Protein AF-A0A925RQU4-F1 (afdb_monomer_lite)

Foldseek 3Di:
DDLAPDWDADPVRHTDDPVNDDPVVCVVRLVVSLVVLLVVCVVVVALEQEAQDDVSLVSVVVSCVVNVRDRHGDYAHHCDPVDPVNVVPRPVRRVVRCVVVVND

Secondary structure (DSSP, 8-state):
--S----EE-TTS-EE-GGGS-HHHHHHHHHHHHHHHHHHHHHH--SEEEEESHHHHHHHHHHHHHHT---EEEEE----TTSTTGGGTHHHHHHHHHHHHT--

Structure (mmCIF, N/CA/C/O backbone):
data_AF-A0A925RQU4-F1
#
_entry.id   AF-A0A925RQU4-F1
#
loop_
_atom_site.group_PDB
_atom_site.id
_atom_site.type_symbol
_atom_site.label_atom_id
_atom_site.label_alt_id
_atom_site.label_comp_id
_atom_site.label_asym_id
_atom_site.label_entity_id
_atom_site.label_seq_id
_atom_site.pdbx_PDB_ins_code
_atom_site.Cartn_x
_atom_site.Cartn_y
_atom_site.Cartn_z
_atom_site.occupancy
_atom_site.B_iso_or_equiv
_atom_site.auth_seq_id
_atom_site.auth_comp_id
_atom_site.auth_asym_id
_atom_site.auth_atom_id
_atom_site.pdbx_PDB_model_num
ATOM 1 N N . MET A 1 1 ? 1.216 -7.274 3.623 1.00 90.94 1 MET A N 1
ATOM 2 C CA . MET A 1 1 ? 1.214 -7.972 2.314 1.00 90.94 1 MET A CA 1
ATOM 3 C C . MET A 1 1 ? 1.447 -6.966 1.191 1.00 90.94 1 MET A C 1
ATOM 5 O O . MET A 1 1 ? 1.188 -5.790 1.415 1.00 90.94 1 MET A O 1
ATOM 9 N N . ASN A 1 2 ? 1.881 -7.400 0.006 1.00 94.50 2 ASN A N 1
ATOM 10 C CA . ASN A 1 2 ? 1.947 -6.535 -1.180 1.00 94.50 2 ASN A CA 1
ATOM 11 C C . ASN A 1 2 ? 0.658 -6.648 -1.998 1.00 94.50 2 ASN A C 1
ATOM 13 O O . ASN A 1 2 ? 0.143 -7.750 -2.152 1.00 94.50 2 ASN A O 1
ATOM 17 N N . PHE A 1 3 ? 0.178 -5.535 -2.563 1.00 95.75 3 PHE A N 1
ATOM 18 C CA . PHE A 1 3 ? -0.967 -5.547 -3.485 1.00 95.75 3 PHE A CA 1
ATOM 19 C C . PHE A 1 3 ? -0.695 -6.424 -4.715 1.00 95.75 3 PHE A C 1
ATOM 21 O O . PHE A 1 3 ? -1.517 -7.262 -5.071 1.00 95.75 3 PHE A O 1
ATOM 28 N N . CYS A 1 4 ? 0.474 -6.245 -5.333 1.00 93.75 4 CYS A N 1
ATOM 29 C CA . CYS A 1 4 ? 0.935 -7.051 -6.452 1.00 93.75 4 CYS A CA 1
ATOM 30 C C . CYS A 1 4 ? 2.234 -7.771 -6.063 1.00 93.75 4 CYS A C 1
ATOM 32 O O . CYS A 1 4 ? 3.155 -7.111 -5.575 1.00 93.75 4 CYS A O 1
ATOM 34 N N . PRO A 1 5 ? 2.336 -9.098 -6.260 1.00 93.62 5 PRO A N 1
ATOM 35 C CA . PRO A 1 5 ? 3.551 -9.851 -5.957 1.00 93.62 5 PRO A CA 1
ATOM 36 C C . PRO A 1 5 ? 4.603 -9.780 -7.076 1.00 93.62 5 PRO A C 1
ATOM 38 O O . PRO A 1 5 ? 5.702 -10.300 -6.904 1.00 93.62 5 PRO A O 1
ATOM 41 N N . LEU A 1 6 ? 4.265 -9.191 -8.228 1.00 93.19 6 LEU A N 1
ATOM 42 C CA . LEU A 1 6 ? 5.135 -9.145 -9.398 1.00 93.19 6 LEU A CA 1
ATOM 43 C C . LEU A 1 6 ? 6.018 -7.895 -9.399 1.00 93.19 6 LEU A C 1
ATOM 45 O O . LEU A 1 6 ? 5.651 -6.840 -8.882 1.00 93.19 6 LEU A O 1
ATOM 49 N N . ILE A 1 7 ? 7.175 -8.032 -10.042 1.00 92.81 7 ILE A N 1
ATOM 50 C CA . ILE A 1 7 ? 8.098 -6.946 -10.359 1.00 92.81 7 ILE A CA 1
ATOM 51 C C . ILE A 1 7 ? 8.303 -6.906 -11.874 1.00 92.81 7 ILE A C 1
ATOM 53 O O . ILE A 1 7 ? 8.390 -7.952 -12.519 1.00 92.81 7 ILE A O 1
ATOM 57 N N . TRP A 1 8 ? 8.399 -5.704 -12.439 1.00 92.44 8 TRP A N 1
ATOM 58 C CA . TRP A 1 8 ? 8.721 -5.506 -13.849 1.00 92.44 8 TRP A CA 1
ATOM 59 C C . TRP A 1 8 ? 10.107 -4.909 -13.977 1.00 92.44 8 TRP A C 1
ATOM 61 O O . TRP A 1 8 ? 10.521 -4.055 -13.195 1.00 92.44 8 TRP A O 1
ATOM 71 N N . MET A 1 9 ? 10.824 -5.353 -15.000 1.00 94.38 9 MET A N 1
ATOM 72 C CA . MET A 1 9 ? 12.201 -4.959 -15.245 1.00 94.38 9 MET A CA 1
ATOM 73 C C . MET A 1 9 ? 12.333 -4.530 -16.700 1.00 94.38 9 MET A C 1
ATOM 75 O O . MET A 1 9 ? 11.799 -5.173 -17.604 1.00 94.38 9 MET A O 1
ATOM 79 N N . LYS A 1 10 ? 13.062 -3.442 -16.941 1.00 93.06 10 LYS A N 1
ATOM 80 C CA . LYS A 1 10 ? 13.528 -3.106 -18.291 1.00 93.06 10 LYS A CA 1
ATOM 81 C C . LYS A 1 10 ? 14.567 -4.136 -18.736 1.00 93.06 10 LYS A C 1
ATOM 83 O O . LYS A 1 10 ? 15.232 -4.740 -17.899 1.00 93.06 10 LYS A O 1
ATOM 88 N N . ALA A 1 11 ? 14.805 -4.242 -20.044 1.00 94.88 11 ALA A N 1
ATOM 89 C CA . ALA A 1 11 ? 15.887 -5.071 -20.589 1.00 94.88 11 ALA A CA 1
ATOM 90 C C . ALA A 1 11 ? 17.273 -4.723 -20.001 1.00 94.88 11 ALA A C 1
ATOM 92 O O . ALA A 1 11 ? 18.136 -5.585 -19.900 1.00 94.88 11 ALA A O 1
ATOM 93 N N . SER A 1 12 ? 17.470 -3.478 -19.549 1.00 95.88 12 SER A N 1
ATOM 94 C CA . SER A 1 12 ? 18.689 -3.032 -18.862 1.00 95.88 12 SER A CA 1
ATOM 95 C C . SER A 1 12 ? 18.839 -3.551 -17.423 1.00 95.88 12 SER A C 1
ATOM 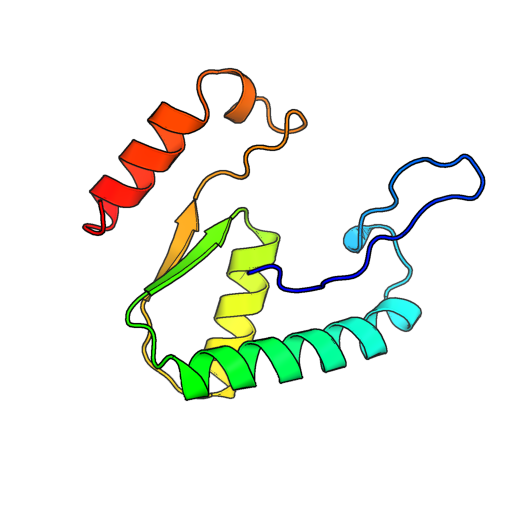97 O O . SER A 1 12 ? 19.808 -3.199 -16.759 1.00 95.88 12 SER A O 1
ATOM 99 N N . GLY A 1 13 ? 17.854 -4.278 -16.888 1.00 93.38 13 GLY A N 1
ATOM 100 C CA . GLY A 1 13 ? 17.804 -4.693 -15.483 1.00 93.38 13 GLY A CA 1
ATOM 101 C C . GLY A 1 13 ? 17.349 -3.600 -14.508 1.00 93.38 13 GLY A C 1
ATOM 102 O O . GLY A 1 13 ? 17.389 -3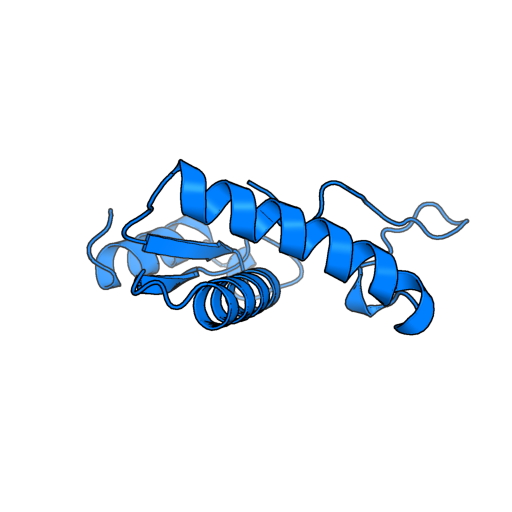.803 -13.301 1.00 93.38 13 GLY A O 1
ATOM 103 N N . ALA A 1 14 ? 16.903 -2.436 -14.992 1.00 91.69 14 ALA A N 1
ATOM 104 C CA . ALA A 1 14 ? 16.346 -1.398 -14.124 1.00 91.69 14 ALA A CA 1
ATOM 105 C C . ALA A 1 14 ? 14.886 -1.706 -13.755 1.00 91.69 14 ALA A C 1
ATOM 107 O O . ALA A 1 14 ? 14.104 -2.095 -14.627 1.00 91.69 14 ALA A O 1
ATOM 108 N N . ASN A 1 15 ? 14.504 -1.452 -12.498 1.00 89.88 15 ASN A N 1
ATOM 109 C CA . ASN A 1 15 ? 13.121 -1.590 -12.034 1.00 89.88 15 ASN A CA 1
ATOM 110 C C . ASN A 1 15 ? 12.171 -0.703 -12.857 1.00 89.88 15 ASN A C 1
ATOM 112 O O . ASN A 1 15 ? 12.405 0.500 -13.038 1.00 89.88 15 ASN A O 1
ATOM 116 N N . LEU A 1 16 ? 11.085 -1.300 -13.334 1.00 87.56 16 LEU A N 1
ATOM 117 C CA . LEU A 1 16 ? 9.984 -0.632 -14.007 1.00 87.56 16 LEU A CA 1
ATOM 118 C C . LEU A 1 16 ? 8.782 -0.664 -13.062 1.00 87.56 16 LEU A C 1
ATOM 120 O O . LEU A 1 16 ? 8.191 -1.709 -12.819 1.00 87.56 16 LEU A O 1
ATOM 124 N N . THR A 1 17 ? 8.445 0.484 -12.485 1.00 78.88 17 THR A N 1
ATOM 125 C CA . THR A 1 17 ? 7.307 0.574 -11.570 1.00 78.88 17 THR A CA 1
ATOM 126 C C . THR A 1 17 ? 5.986 0.423 -12.341 1.00 78.88 17 THR A C 1
ATOM 128 O O . THR A 1 17 ? 5.940 0.802 -13.515 1.00 78.88 17 THR A O 1
ATOM 131 N N . PRO A 1 18 ? 4.914 -0.119 -11.727 1.00 76.25 18 PRO A N 1
ATOM 132 C CA . PRO A 1 18 ? 3.643 -0.373 -12.416 1.00 76.25 18 PRO A CA 1
ATOM 133 C C . PRO A 1 18 ? 3.057 0.848 -13.139 1.00 76.25 18 PRO A C 1
ATOM 135 O O . PRO A 1 18 ? 2.523 0.716 -14.233 1.00 76.25 18 PRO A O 1
ATOM 138 N N . ASP A 1 19 ? 3.234 2.053 -12.586 1.00 75.94 19 ASP A N 1
ATOM 139 C CA . ASP A 1 19 ? 2.819 3.331 -13.191 1.00 75.94 19 ASP A CA 1
ATOM 140 C C . ASP A 1 19 ? 3.536 3.663 -14.512 1.00 75.94 19 ASP A C 1
ATOM 142 O O . ASP A 1 19 ? 3.079 4.519 -15.268 1.00 75.94 19 ASP A O 1
ATOM 146 N N . LYS A 1 20 ? 4.652 2.986 -14.802 1.00 83.94 20 LYS A N 1
ATOM 147 C CA . LYS A 1 20 ? 5.450 3.137 -16.029 1.00 83.94 20 LYS A CA 1
ATOM 148 C C . LYS A 1 20 ? 5.233 1.999 -17.025 1.00 83.94 20 LYS A C 1
ATOM 150 O O . LYS A 1 20 ? 5.837 2.016 -18.098 1.00 83.94 20 LYS A O 1
ATOM 155 N N . VAL A 1 21 ? 4.411 1.010 -16.679 1.00 88.19 21 VAL A N 1
ATOM 156 C CA . VAL A 1 21 ? 3.942 -0.037 -17.595 1.00 88.19 21 VAL A CA 1
ATOM 157 C C . VAL A 1 21 ? 2.715 0.496 -18.339 1.00 88.19 21 VAL A C 1
ATOM 159 O O . VAL A 1 21 ? 1.979 1.337 -17.818 1.00 88.19 21 VAL A O 1
ATOM 162 N N . ARG A 1 22 ? 2.477 0.055 -19.583 1.00 91.94 22 ARG A N 1
ATOM 163 C CA . ARG A 1 22 ? 1.304 0.530 -20.328 1.00 91.94 22 ARG A CA 1
ATOM 164 C C . ARG A 1 22 ? 0.036 0.096 -19.604 1.00 91.94 22 ARG A C 1
ATOM 166 O O . ARG A 1 22 ? -0.101 -1.063 -19.220 1.00 91.94 22 ARG A O 1
ATOM 173 N N . VAL A 1 23 ? -0.924 1.012 -19.503 1.00 90.94 23 VAL A N 1
ATOM 174 C CA . VAL A 1 23 ? -2.194 0.775 -18.799 1.00 90.94 23 VAL A CA 1
ATOM 175 C C . VAL A 1 23 ? -2.881 -0.498 -19.296 1.00 90.94 23 VAL A C 1
ATOM 177 O O . VAL A 1 23 ? -3.286 -1.322 -18.488 1.00 90.94 23 VAL A O 1
ATOM 180 N N . VAL A 1 24 ? -2.930 -0.709 -20.616 1.00 93.56 24 VAL A N 1
ATOM 181 C CA . VAL A 1 24 ? -3.562 -1.895 -21.223 1.00 93.56 24 VAL A CA 1
ATOM 182 C C . VAL A 1 24 ? -2.933 -3.220 -20.784 1.00 93.56 24 VAL A C 1
ATOM 184 O O . VAL A 1 24 ? -3.634 -4.220 -20.683 1.00 93.56 24 VAL A O 1
ATOM 187 N N . GLU A 1 25 ? -1.633 -3.235 -20.487 1.00 90.81 25 GLU A N 1
ATOM 188 C CA . GLU A 1 25 ? -0.935 -4.425 -19.985 1.00 90.81 25 GLU A CA 1
ATOM 189 C C . GLU A 1 25 ? -1.211 -4.625 -18.492 1.00 90.81 25 GLU A C 1
ATOM 191 O O . GLU A 1 25 ? -1.409 -5.751 -18.036 1.00 90.81 25 GLU A O 1
ATOM 196 N N . MET A 1 26 ? -1.285 -3.525 -17.737 1.00 92.81 26 MET A N 1
ATOM 197 C CA . MET A 1 26 ? -1.555 -3.558 -16.301 1.00 92.81 26 MET A CA 1
ATOM 198 C C . MET A 1 26 ? -2.997 -3.916 -15.957 1.00 92.81 26 MET A C 1
ATOM 200 O O . MET A 1 26 ? -3.218 -4.487 -14.898 1.00 92.81 26 MET A O 1
ATOM 204 N N . MET A 1 27 ? -3.971 -3.678 -16.841 1.00 93.62 27 MET A N 1
ATOM 205 C CA . MET A 1 27 ? -5.390 -3.948 -16.561 1.00 93.62 27 MET A CA 1
ATOM 206 C C . MET A 1 27 ? -5.655 -5.371 -16.046 1.00 93.62 27 MET A C 1
ATOM 208 O O . MET A 1 27 ? -6.367 -5.549 -15.058 1.00 93.62 27 MET A O 1
ATOM 212 N N . ALA A 1 28 ? -5.076 -6.392 -16.689 1.00 94.50 28 ALA A N 1
ATOM 213 C CA . ALA A 1 28 ? -5.262 -7.784 -16.271 1.00 94.50 28 ALA A CA 1
ATOM 214 C C . ALA A 1 28 ? -4.594 -8.072 -14.915 1.00 94.50 28 ALA A C 1
ATOM 216 O O . ALA A 1 28 ? -5.136 -8.807 -14.086 1.00 94.50 28 ALA A O 1
ATOM 217 N N . VAL A 1 29 ? -3.435 -7.459 -14.677 1.00 94.56 29 VAL A N 1
ATOM 218 C CA . VAL A 1 29 ? -2.684 -7.584 -13.426 1.00 94.56 29 VAL A CA 1
ATOM 219 C C . VAL A 1 29 ? -3.439 -6.915 -12.285 1.00 94.56 29 VAL A C 1
ATOM 221 O O . VAL A 1 29 ? -3.649 -7.540 -11.247 1.00 94.56 29 VAL A O 1
ATOM 224 N N . ASP A 1 30 ? -3.897 -5.682 -12.484 1.00 94.75 30 ASP A N 1
ATOM 225 C CA . ASP A 1 30 ? -4.649 -4.913 -11.497 1.00 94.75 30 ASP A CA 1
ATOM 226 C C . ASP A 1 30 ? -5.949 -5.624 -11.129 1.00 94.75 30 ASP A C 1
ATOM 228 O O . ASP A 1 30 ? -6.278 -5.716 -9.947 1.00 94.75 30 ASP A O 1
ATOM 232 N N . ALA A 1 31 ? -6.649 -6.210 -12.106 1.00 96.94 31 ALA A N 1
ATOM 233 C CA . ALA A 1 31 ? -7.847 -7.005 -11.855 1.00 96.94 31 ALA A CA 1
ATOM 234 C C . ALA A 1 31 ? -7.555 -8.242 -10.985 1.00 96.94 31 ALA A C 1
ATOM 236 O O . ALA A 1 31 ? -8.290 -8.514 -10.029 1.00 96.94 31 ALA A O 1
ATOM 237 N N . ALA A 1 32 ? -6.475 -8.975 -11.277 1.00 97.88 32 ALA A N 1
ATOM 238 C CA . ALA A 1 32 ? -6.069 -10.143 -10.496 1.00 97.88 32 ALA A CA 1
ATOM 239 C C . ALA A 1 32 ? -5.632 -9.759 -9.071 1.00 97.88 32 ALA A C 1
ATOM 241 O O . ALA A 1 32 ? -6.061 -10.384 -8.097 1.00 97.88 32 ALA A O 1
ATOM 242 N N . CYS A 1 33 ? -4.836 -8.697 -8.940 1.00 97.75 33 CYS A N 1
ATOM 243 C CA . CYS A 1 33 ? -4.364 -8.186 -7.656 1.00 97.75 33 CYS A CA 1
ATOM 244 C C . CYS A 1 33 ? -5.521 -7.644 -6.810 1.00 97.75 33 CYS A C 1
ATOM 246 O O . CYS A 1 33 ? -5.597 -7.936 -5.619 1.00 97.75 33 CYS A O 1
ATOM 248 N N . GLN A 1 34 ? -6.481 -6.943 -7.422 1.00 98.25 34 GLN A N 1
ATOM 249 C CA . GLN A 1 34 ? -7.688 -6.489 -6.734 1.00 98.25 34 GLN A CA 1
ATOM 250 C C . GLN A 1 34 ? -8.563 -7.651 -6.262 1.00 98.25 34 GLN A C 1
ATOM 252 O O . GLN A 1 34 ? -9.059 -7.633 -5.137 1.00 98.25 34 GLN A O 1
ATOM 257 N N . LYS A 1 35 ? -8.733 -8.695 -7.084 1.00 98.56 35 LYS A N 1
ATOM 258 C CA . LYS A 1 35 ? -9.445 -9.912 -6.666 1.00 98.56 35 LYS A CA 1
ATOM 259 C C . LYS A 1 35 ? -8.778 -10.557 -5.449 1.00 98.56 35 LYS A C 1
ATOM 261 O O . LYS A 1 35 ? -9.475 -10.959 -4.521 1.00 98.56 35 LYS A O 1
ATOM 266 N N . HIS A 1 36 ? -7.449 -10.642 -5.444 1.00 98.38 36 HIS A N 1
ATOM 267 C CA . HIS A 1 36 ? -6.701 -11.187 -4.316 1.00 98.38 36 HIS A CA 1
ATOM 268 C C . HIS A 1 36 ? -6.825 -10.312 -3.062 1.00 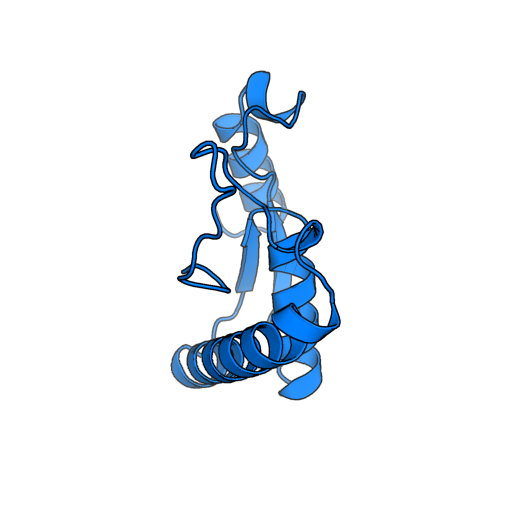98.38 36 HIS A C 1
ATOM 270 O O . HIS A 1 36 ? -7.154 -10.835 -2.001 1.00 98.38 36 HIS A O 1
ATOM 276 N N . LEU A 1 37 ? -6.632 -8.994 -3.186 1.00 98.38 37 LEU A N 1
ATOM 277 C CA . LEU A 1 37 ? -6.751 -8.057 -2.068 1.00 98.38 37 LEU A CA 1
ATOM 278 C C . LEU A 1 37 ? -8.133 -8.142 -1.414 1.00 98.38 37 LEU A C 1
ATOM 280 O O . LEU A 1 37 ? -8.216 -8.296 -0.199 1.00 98.38 37 LEU A O 1
ATOM 284 N N . ARG A 1 38 ? -9.209 -8.122 -2.210 1.00 98.50 38 ARG A N 1
ATOM 285 C CA . ARG A 1 38 ? -10.572 -8.283 -1.688 1.00 98.50 38 ARG A CA 1
ATOM 286 C C . ARG A 1 38 ? -10.738 -9.589 -0.919 1.00 98.50 38 ARG A C 1
ATOM 288 O O . ARG A 1 38 ? -11.251 -9.5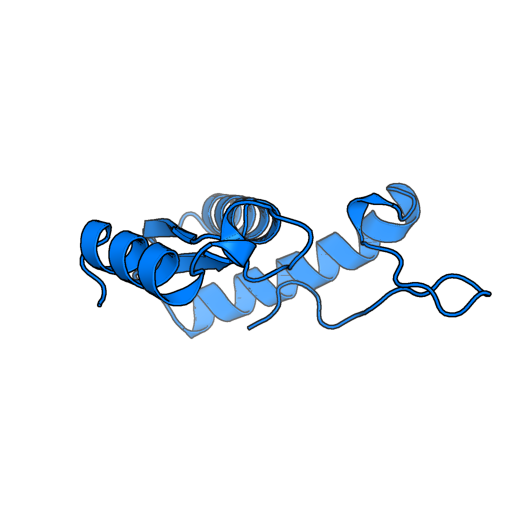74 0.192 1.00 98.50 38 ARG A O 1
ATOM 295 N N . ARG A 1 39 ? -10.222 -10.698 -1.459 1.00 98.44 39 ARG A N 1
ATOM 296 C CA . ARG A 1 39 ? -10.289 -11.997 -0.784 1.00 98.44 39 ARG A CA 1
ATOM 297 C C . ARG A 1 39 ? -9.548 -12.004 0.555 1.00 98.44 39 ARG A C 1
ATOM 299 O O . ARG A 1 39 ? -10.003 -12.647 1.492 1.00 98.44 39 ARG A O 1
ATOM 306 N N . VAL A 1 40 ? -8.413 -11.313 0.648 1.00 98.12 40 VAL A N 1
ATOM 307 C CA . VAL A 1 40 ? -7.673 -11.175 1.910 1.00 98.12 40 VAL A CA 1
ATOM 308 C C . VAL A 1 40 ? -8.465 -10.343 2.919 1.00 98.12 40 VAL A C 1
ATOM 310 O O . VAL A 1 40 ? -8.551 -10.740 4.075 1.00 98.12 40 VAL A O 1
ATOM 313 N N . ILE A 1 41 ? -9.071 -9.233 2.491 1.00 98.06 41 ILE A N 1
ATOM 314 C CA . ILE A 1 41 ? -9.888 -8.374 3.363 1.00 98.06 41 ILE A CA 1
ATOM 315 C C . ILE A 1 41 ? -11.091 -9.147 3.916 1.00 98.06 41 ILE A C 1
ATOM 317 O O . ILE A 1 41 ? -11.319 -9.113 5.118 1.00 98.06 41 ILE A O 1
ATOM 321 N N . GLU A 1 42 ? -11.814 -9.886 3.072 1.00 97.69 42 GLU A N 1
ATOM 322 C CA . GLU A 1 42 ? -12.942 -10.732 3.498 1.00 97.69 42 GLU A CA 1
ATOM 323 C C . GLU A 1 42 ? -12.532 -11.825 4.492 1.00 97.69 42 GLU A C 1
ATOM 325 O O . GLU A 1 42 ? -13.319 -12.201 5.346 1.00 97.69 42 GLU A O 1
ATOM 330 N N . LEU A 1 43 ? -11.327 -12.386 4.350 1.00 98.12 43 LEU A N 1
ATOM 331 C CA . LEU A 1 43 ? -10.854 -13.480 5.203 1.00 98.12 43 LEU A CA 1
ATOM 332 C C . LEU A 1 43 ? -10.320 -13.009 6.552 1.00 98.12 43 LEU A C 1
ATOM 334 O O . LEU A 1 43 ? -10.428 -13.737 7.533 1.00 98.12 43 LEU A O 1
ATOM 338 N N . LEU A 1 44 ? -9.655 -11.855 6.568 1.00 97.94 44 LEU A N 1
ATOM 339 C CA . LEU A 1 44 ? -9.005 -11.332 7.766 1.00 97.94 44 LEU A CA 1
ATOM 340 C C . LEU A 1 44 ? -9.896 -10.370 8.551 1.00 97.94 44 LEU A C 1
ATOM 342 O O . LEU A 1 44 ? -9.563 -10.080 9.694 1.00 97.94 44 LEU A O 1
ATOM 346 N N . GLU A 1 45 ? -10.961 -9.856 7.929 1.00 97.44 45 GLU A N 1
ATOM 347 C CA . GLU A 1 45 ? -11.894 -8.876 8.500 1.00 97.44 45 GLU A CA 1
ATOM 348 C C . GLU A 1 45 ? -11.181 -7.747 9.276 1.00 97.44 45 GLU A C 1
ATOM 350 O O . GLU A 1 45 ? -11.473 -7.499 10.445 1.00 97.44 45 GLU A O 1
ATOM 355 N N . PRO A 1 46 ? -10.188 -7.065 8.668 1.00 97.25 46 PRO A N 1
ATOM 356 C CA . PRO A 1 46 ? -9.348 -6.141 9.410 1.00 97.25 46 PRO A CA 1
ATOM 357 C C . PRO A 1 46 ? -10.108 -4.865 9.784 1.00 97.25 46 PRO A C 1
ATOM 359 O O . PRO A 1 46 ? -10.759 -4.245 8.943 1.00 97.25 46 PRO A O 1
ATOM 362 N N . GLU A 1 47 ? -9.917 -4.394 11.016 1.00 97.25 47 GLU A N 1
ATOM 363 C CA . GLU A 1 47 ? -10.407 -3.075 11.442 1.00 97.25 47 GLU A CA 1
ATOM 364 C C . GLU A 1 47 ? -9.687 -1.925 10.716 1.00 97.25 47 GLU A C 1
ATOM 366 O O . GLU A 1 47 ? -10.272 -0.870 10.471 1.00 97.25 47 GLU A O 1
ATOM 371 N N . HIS A 1 48 ? -8.418 -2.132 10.342 1.00 97.75 48 HIS A N 1
ATOM 372 C CA . HIS A 1 48 ? -7.549 -1.117 9.748 1.00 97.75 48 HIS A CA 1
ATOM 373 C C . HIS A 1 48 ? -6.890 -1.611 8.456 1.00 97.75 48 HIS A C 1
ATOM 375 O O . HIS A 1 48 ? -6.321 -2.701 8.401 1.00 97.75 48 HIS A O 1
ATOM 381 N N . LEU A 1 49 ? -6.891 -0.762 7.427 1.00 97.94 49 LEU A N 1
ATOM 382 C CA . LEU A 1 49 ? -6.200 -0.987 6.156 1.00 97.94 49 LEU A CA 1
ATOM 383 C C . LEU A 1 49 ? -5.128 0.090 5.964 1.00 97.94 49 LEU A C 1
ATOM 385 O O . LEU A 1 49 ? -5.433 1.229 5.615 1.00 97.94 49 LEU A O 1
ATOM 389 N N . ILE A 1 50 ? -3.865 -0.269 6.211 1.00 98.12 50 ILE A N 1
ATOM 390 C CA . ILE A 1 50 ? -2.747 0.683 6.192 1.00 98.12 50 ILE A CA 1
ATOM 391 C C . ILE A 1 50 ? -1.947 0.570 4.895 1.00 98.12 50 ILE A C 1
ATOM 393 O O . ILE A 1 50 ? -1.143 -0.345 4.700 1.00 98.12 50 ILE A O 1
ATOM 397 N N . GLY A 1 51 ? -2.142 1.542 4.009 1.00 97.75 51 GLY A N 1
ATOM 398 C CA . GLY A 1 51 ? -1.367 1.697 2.790 1.00 97.75 51 GLY A CA 1
ATOM 399 C C . GLY A 1 51 ? 0.041 2.209 3.087 1.00 97.75 51 GLY A C 1
ATOM 400 O O . GLY A 1 51 ? 0.225 3.309 3.606 1.00 97.75 51 GLY A O 1
ATOM 401 N N . VAL A 1 52 ? 1.064 1.445 2.705 1.00 97.44 52 VAL A N 1
ATOM 402 C CA . VAL A 1 52 ? 2.449 1.934 2.700 1.00 97.44 52 VAL A CA 1
ATOM 403 C C . VAL A 1 52 ? 2.662 2.731 1.414 1.00 97.44 52 VAL A C 1
ATOM 405 O O . VAL A 1 52 ? 2.921 2.175 0.347 1.00 97.44 52 VAL A O 1
ATOM 408 N N . GLY A 1 53 ? 2.504 4.052 1.500 1.00 95.75 53 GLY A N 1
ATOM 409 C CA . GLY A 1 53 ? 2.470 4.948 0.345 1.00 95.75 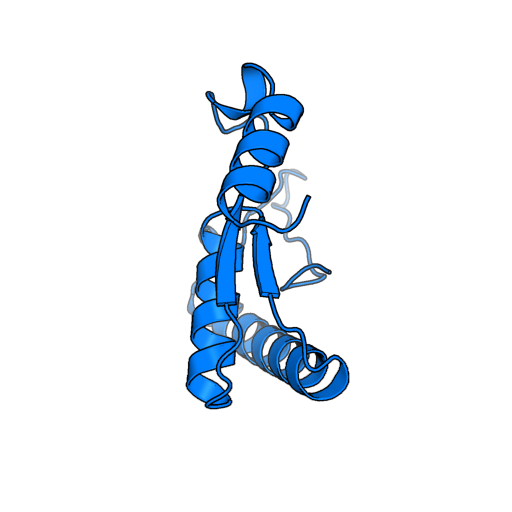53 GLY A CA 1
ATOM 410 C C . GLY A 1 53 ? 1.099 5.066 -0.333 1.00 95.75 53 GLY A C 1
ATOM 411 O O . GLY A 1 53 ? 0.184 4.272 -0.126 1.00 95.75 53 GLY A O 1
ATOM 412 N N . ALA A 1 54 ? 0.970 6.095 -1.177 1.00 94.44 54 ALA A N 1
ATOM 413 C CA . ALA A 1 54 ? -0.305 6.504 -1.779 1.00 94.44 54 ALA A CA 1
ATOM 414 C C . ALA A 1 54 ? -0.887 5.485 -2.768 1.00 94.44 54 ALA A C 1
ATOM 416 O O . ALA A 1 54 ? -2.102 5.383 -2.904 1.00 94.44 54 ALA A O 1
ATOM 417 N N . TYR A 1 55 ? -0.034 4.715 -3.446 1.00 92.94 55 TYR A N 1
ATOM 418 C CA . TYR A 1 55 ? -0.505 3.666 -4.345 1.00 92.94 55 TYR A CA 1
ATOM 419 C C . TYR A 1 55 ? -1.262 2.578 -3.573 1.00 92.94 55 TYR A C 1
ATOM 421 O O . TYR A 1 55 ? -2.400 2.270 -3.907 1.00 92.94 55 TYR A O 1
ATOM 429 N N . ALA A 1 56 ? -0.670 2.048 -2.497 1.00 96.12 56 ALA A N 1
ATOM 430 C CA . ALA A 1 56 ? -1.296 1.009 -1.683 1.00 96.12 56 ALA A CA 1
ATOM 431 C C . ALA A 1 56 ? -2.606 1.490 -1.034 1.00 96.12 56 ALA A C 1
ATOM 433 O O . ALA A 1 56 ? -3.596 0.764 -1.072 1.00 96.12 56 ALA A O 1
ATOM 434 N N . GLU A 1 57 ? -2.629 2.723 -0.516 1.00 97.62 57 GLU A N 1
ATOM 435 C CA . GLU A 1 57 ? -3.841 3.372 0.013 1.00 97.62 57 GLU A CA 1
ATOM 436 C C . GLU A 1 57 ? -4.970 3.382 -1.028 1.00 97.62 57 GLU A C 1
ATOM 438 O O . GLU A 1 57 ? -6.068 2.905 -0.750 1.00 97.62 57 GLU A O 1
ATOM 443 N N . LYS A 1 58 ? -4.685 3.824 -2.260 1.00 96.88 58 LYS A N 1
ATOM 444 C CA . LYS A 1 58 ? -5.676 3.851 -3.343 1.00 96.88 58 LYS A CA 1
ATOM 445 C C . LYS A 1 58 ? -6.234 2.460 -3.659 1.00 96.88 58 LYS A C 1
ATOM 447 O O . LYS A 1 58 ? -7.441 2.319 -3.844 1.00 96.88 58 LYS A O 1
ATOM 452 N N . GLN A 1 59 ? -5.380 1.435 -3.711 1.00 96.81 59 GLN A N 1
ATOM 453 C CA . GLN A 1 59 ? -5.836 0.067 -3.977 1.00 96.81 59 GLN A CA 1
ATOM 454 C C . GLN A 1 59 ? -6.731 -0.465 -2.846 1.00 96.81 59 GLN A C 1
ATOM 456 O O . GLN A 1 59 ? -7.722 -1.136 -3.133 1.00 96.81 59 GLN A O 1
ATOM 461 N N . MET A 1 60 ? -6.419 -0.131 -1.587 1.00 97.38 60 MET A N 1
ATOM 462 C CA . MET A 1 60 ? -7.235 -0.484 -0.418 1.00 97.38 60 MET A CA 1
ATOM 463 C C . MET A 1 60 ? -8.595 0.215 -0.423 1.00 97.38 60 MET A C 1
ATOM 465 O O . MET A 1 60 ? -9.594 -0.462 -0.209 1.00 97.38 60 MET A O 1
ATOM 469 N N . MET A 1 61 ? -8.655 1.515 -0.734 1.00 97.88 61 MET A N 1
ATOM 470 C CA . MET A 1 61 ? -9.926 2.247 -0.868 1.00 97.88 61 MET A CA 1
ATOM 471 C C . MET A 1 61 ? -10.821 1.617 -1.941 1.00 97.88 61 MET A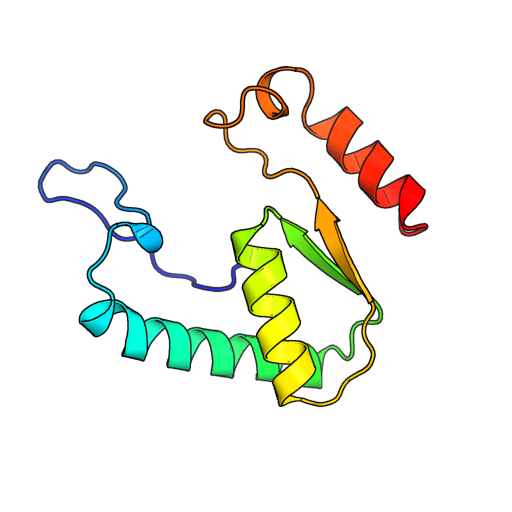 C 1
ATOM 473 O O . MET A 1 61 ? -11.980 1.318 -1.692 1.00 97.88 61 MET A O 1
ATOM 477 N N . GLN A 1 62 ? -10.261 1.309 -3.115 1.00 97.81 62 GLN A N 1
ATOM 478 C CA . GLN A 1 62 ? -11.008 0.636 -4.184 1.00 97.81 62 GLN A CA 1
ATOM 479 C C . GLN A 1 62 ? -11.532 -0.747 -3.768 1.00 97.81 62 GLN A C 1
ATOM 481 O O . GLN A 1 62 ? -12.642 -1.127 -4.138 1.00 97.81 62 GLN A O 1
ATOM 486 N N . ALA A 1 63 ? -10.726 -1.524 -3.039 1.00 98.00 63 ALA A N 1
ATOM 487 C CA . ALA A 1 63 ? -11.141 -2.834 -2.550 1.00 98.00 63 ALA A CA 1
ATOM 488 C C . ALA A 1 63 ? -12.235 -2.713 -1.483 1.00 98.00 63 ALA A C 1
ATOM 490 O O . ALA A 1 63 ? -13.192 -3.483 -1.520 1.00 98.00 63 ALA A O 1
ATOM 491 N N . GLN A 1 64 ? -12.109 -1.738 -0.579 1.00 97.31 64 GLN A N 1
ATOM 492 C CA . GLN A 1 64 ? -13.116 -1.409 0.422 1.00 97.31 64 GLN A CA 1
ATOM 493 C C . GLN A 1 64 ? -14.450 -1.048 -0.234 1.00 97.31 64 GLN A C 1
ATOM 495 O O . GLN A 1 64 ? -15.460 -1.676 0.080 1.00 97.31 64 GLN A O 1
ATOM 500 N N . ASP A 1 65 ? -14.442 -0.090 -1.163 1.00 97.62 65 ASP A N 1
ATOM 501 C CA . ASP A 1 65 ? -15.642 0.381 -1.861 1.00 97.62 65 ASP A CA 1
ATOM 502 C C . ASP A 1 65 ? -16.347 -0.771 -2.585 1.00 97.62 65 ASP A C 1
ATOM 504 O O . ASP A 1 65 ? -17.566 -0.909 -2.519 1.00 97.62 65 ASP A O 1
ATOM 508 N N . ALA A 1 66 ? -15.575 -1.648 -3.236 1.00 97.88 66 ALA A N 1
ATOM 509 C CA . ALA A 1 66 ? -16.105 -2.811 -3.941 1.00 97.88 66 ALA A CA 1
ATOM 510 C C . ALA A 1 66 ? -16.704 -3.884 -3.012 1.00 97.88 66 ALA A C 1
ATOM 512 O O . ALA A 1 66 ? -17.549 -4.658 -3.459 1.00 97.88 66 ALA A O 1
ATOM 513 N N . LEU A 1 67 ? -16.252 -3.963 -1.758 1.00 97.62 67 LEU A N 1
ATOM 514 C CA . LEU A 1 67 ? -16.751 -4.914 -0.760 1.00 97.62 67 LEU A CA 1
ATOM 515 C C . LEU A 1 67 ? -17.863 -4.333 0.126 1.00 97.62 67 LEU A C 1
ATOM 517 O O . LEU A 1 67 ? -18.578 -5.094 0.771 1.00 97.62 67 LEU A O 1
ATOM 521 N N . GLY A 1 68 ? -18.000 -3.006 0.198 1.00 96.31 68 GLY A N 1
ATOM 522 C CA . GLY A 1 68 ? -18.933 -2.337 1.110 1.00 96.31 68 GLY A CA 1
ATOM 523 C C . GLY A 1 68 ? -18.553 -2.449 2.594 1.00 96.31 68 GLY A C 1
ATOM 524 O O . GLY A 1 68 ? -19.389 -2.203 3.461 1.00 96.31 68 GLY A O 1
ATOM 525 N N . VAL A 1 69 ? -17.308 -2.823 2.906 1.00 94.88 69 VAL A N 1
ATOM 526 C CA . VAL A 1 69 ? -16.819 -2.955 4.289 1.00 94.88 69 VAL A CA 1
ATOM 527 C C . VAL A 1 69 ? -16.433 -1.598 4.880 1.00 94.88 69 VAL A C 1
ATOM 529 O O . VAL A 1 69 ? -16.053 -0.678 4.165 1.00 94.88 69 VAL A O 1
ATOM 532 N N . GLN A 1 70 ? -16.478 -1.463 6.204 1.00 93.56 70 GLN A N 1
ATOM 533 C CA . GLN A 1 70 ? -16.210 -0.197 6.906 1.00 93.56 70 GLN A CA 1
ATOM 534 C C . GLN A 1 70 ? -14.871 -0.204 7.664 1.00 93.56 70 GLN A C 1
ATOM 536 O O . GLN A 1 70 ? -14.764 0.337 8.760 1.00 93.56 70 GLN A O 1
ATOM 541 N N . ALA A 1 71 ? -13.836 -0.824 7.089 1.00 96.00 71 ALA A N 1
ATOM 542 C CA . ALA A 1 71 ? -12.486 -0.766 7.646 1.00 96.00 71 ALA A CA 1
ATOM 543 C C . ALA A 1 71 ? -11.916 0.664 7.587 1.00 96.00 71 ALA A C 1
ATOM 545 O O . ALA A 1 71 ? -12.141 1.409 6.630 1.00 96.00 71 ALA A O 1
ATOM 546 N N . ARG A 1 72 ? -11.123 1.069 8.578 1.00 97.25 72 ARG A N 1
ATOM 547 C CA . ARG A 1 72 ? -10.463 2.378 8.555 1.00 97.25 72 ARG A CA 1
ATOM 548 C C . ARG A 1 72 ? -9.251 2.331 7.628 1.00 97.25 72 ARG A C 1
ATOM 550 O O . ARG A 1 72 ? -8.215 1.766 7.981 1.00 97.25 72 ARG A O 1
ATOM 557 N N . VAL A 1 73 ? -9.367 2.935 6.447 1.00 97.81 73 VAL A N 1
ATOM 558 C CA . VAL A 1 73 ? -8.243 3.061 5.508 1.00 97.81 73 VAL A CA 1
ATOM 559 C C . VAL A 1 73 ? -7.389 4.270 5.880 1.00 97.81 73 VAL A C 1
ATOM 561 O O . VAL A 1 73 ? -7.906 5.365 6.103 1.00 97.81 73 VAL A O 1
ATOM 564 N N . ALA A 1 74 ? -6.074 4.079 5.946 1.00 97.44 74 ALA A N 1
ATOM 565 C CA . ALA A 1 74 ? -5.112 5.152 6.164 1.00 97.44 74 ALA A CA 1
ATOM 566 C C . ALA A 1 74 ? -3.793 4.872 5.436 1.00 97.44 74 ALA A C 1
ATOM 568 O O . ALA A 1 74 ? -3.550 3.768 4.948 1.00 97.44 74 ALA A O 1
ATOM 569 N N . LYS A 1 75 ? -2.912 5.873 5.390 1.00 97.69 75 LYS A N 1
ATOM 570 C CA . LYS A 1 75 ? -1.586 5.774 4.778 1.00 97.69 75 LYS A CA 1
ATOM 571 C C . LYS A 1 75 ? -0.486 6.117 5.766 1.00 97.69 75 LYS A C 1
ATOM 573 O O . LYS A 1 75 ? -0.570 7.126 6.462 1.00 97.69 75 LYS A O 1
ATOM 578 N N . ILE A 1 76 ? 0.604 5.361 5.689 1.00 98.19 76 ILE A N 1
ATOM 579 C CA . ILE A 1 76 ? 1.907 5.772 6.214 1.00 98.19 76 ILE A CA 1
ATOM 580 C C . ILE A 1 76 ? 2.873 6.109 5.077 1.00 98.19 76 ILE A C 1
ATOM 582 O O . ILE A 1 76 ? 2.696 5.702 3.921 1.00 98.19 76 ILE A O 1
ATOM 586 N N . LEU A 1 77 ? 3.914 6.874 5.396 1.00 97.75 77 LEU A N 1
ATOM 587 C CA . LEU A 1 77 ? 4.989 7.196 4.469 1.00 97.75 77 LEU A CA 1
ATOM 588 C C . LEU A 1 77 ? 5.605 5.903 3.910 1.00 97.75 77 LEU A C 1
ATOM 590 O O . LEU A 1 77 ? 5.859 4.956 4.647 1.00 97.75 77 LEU A O 1
ATOM 594 N N . HIS A 1 78 ? 5.881 5.857 2.607 1.00 96.69 78 HIS A N 1
ATOM 595 C CA . HIS A 1 78 ? 6.618 4.735 2.024 1.00 96.69 78 HIS A CA 1
ATOM 596 C C . HIS A 1 78 ? 8.117 4.855 2.357 1.00 96.69 78 HIS A C 1
ATOM 598 O O . HIS A 1 78 ? 8.666 5.948 2.192 1.00 96.69 78 HIS A O 1
ATOM 604 N N . PRO A 1 79 ? 8.821 3.762 2.710 1.00 96.44 79 PRO A N 1
ATOM 605 C CA . PRO A 1 79 ? 10.252 3.780 3.057 1.00 96.44 79 PRO A CA 1
ATOM 606 C C . PRO A 1 79 ? 11.201 3.999 1.866 1.00 96.44 79 PRO A C 1
ATOM 608 O O . PRO A 1 79 ? 12.398 3.762 1.974 1.00 96.44 79 PRO A O 1
ATOM 611 N N . SER A 1 80 ? 10.694 4.396 0.693 1.00 91.56 80 SER A N 1
ATOM 612 C CA . SER A 1 80 ? 11.527 4.440 -0.514 1.00 91.56 80 SER A CA 1
ATOM 613 C C . SER A 1 80 ? 12.480 5.630 -0.433 1.00 91.56 80 SER A C 1
ATOM 615 O O . SER A 1 80 ? 12.005 6.742 -0.179 1.00 91.56 80 SER A O 1
ATOM 617 N N . PRO A 1 81 ? 13.776 5.453 -0.752 1.00 87.19 81 PRO A N 1
ATOM 618 C CA . PRO A 1 81 ? 14.736 6.554 -0.766 1.00 87.19 81 PRO A CA 1
ATOM 619 C C . PRO A 1 81 ? 14.426 7.607 -1.840 1.00 87.19 81 PRO A C 1
ATOM 621 O O . PRO A 1 81 ? 14.957 8.715 -1.798 1.00 87.19 81 PRO A O 1
ATOM 624 N N . ALA A 1 82 ? 13.529 7.299 -2.786 1.00 87.69 82 ALA A N 1
ATOM 625 C CA . ALA A 1 82 ? 13.012 8.271 -3.745 1.00 87.69 82 ALA A CA 1
ATOM 626 C C . ALA A 1 82 ? 12.182 9.391 -3.082 1.00 87.69 82 ALA A C 1
ATOM 628 O O . ALA A 1 82 ? 11.960 10.427 -3.703 1.00 87.69 82 ALA A O 1
ATOM 629 N N . SER A 1 83 ? 11.719 9.203 -1.840 1.00 89.75 83 SER A N 1
ATOM 630 C CA . SER A 1 83 ? 11.045 10.239 -1.059 1.00 89.75 83 SER A CA 1
ATOM 631 C C . SER A 1 83 ? 12.052 10.992 -0.180 1.00 89.75 83 SER A C 1
ATOM 633 O O . SER A 1 83 ? 12.591 10.405 0.760 1.00 89.75 83 SER A O 1
ATOM 635 N N . PRO A 1 84 ? 12.254 12.312 -0.377 1.00 93.19 84 PRO A N 1
ATOM 636 C CA . PRO A 1 84 ? 13.121 13.103 0.496 1.00 93.19 84 PRO A CA 1
ATOM 637 C C . PRO A 1 84 ? 12.700 13.070 1.969 1.00 93.19 84 PRO A C 1
ATOM 639 O O . PRO A 1 84 ? 13.544 13.219 2.847 1.00 93.19 84 PRO A O 1
ATOM 642 N N . ALA A 1 85 ? 11.405 12.889 2.251 1.00 92.50 85 ALA A N 1
ATOM 643 C CA . ALA A 1 85 ? 10.904 12.766 3.617 1.00 92.50 85 ALA A CA 1
ATOM 644 C C . ALA A 1 85 ? 11.355 11.458 4.281 1.00 92.50 85 ALA A C 1
ATOM 646 O O . ALA A 1 85 ? 11.717 11.479 5.452 1.00 92.50 85 ALA A O 1
ATOM 647 N N . ALA A 1 86 ? 11.393 10.347 3.535 1.00 94.88 86 ALA A N 1
ATOM 648 C CA . ALA A 1 86 ? 11.831 9.055 4.068 1.00 94.88 86 ALA A CA 1
ATOM 649 C C . ALA A 1 86 ? 13.323 9.072 4.442 1.00 94.88 86 ALA A C 1
ATOM 651 O O . ALA A 1 86 ? 13.721 8.476 5.439 1.00 94.88 86 ALA A O 1
ATOM 652 N N . ASN A 1 87 ? 14.130 9.845 3.710 1.00 95.12 87 ASN A N 1
ATOM 653 C CA . ASN A 1 87 ? 15.564 10.003 3.972 1.00 95.12 87 ASN A CA 1
ATOM 654 C C . ASN A 1 87 ? 15.884 10.813 5.245 1.00 95.12 87 ASN A C 1
ATOM 656 O O . ASN A 1 87 ? 17.049 10.913 5.617 1.00 95.12 87 ASN A O 1
ATOM 660 N N . ARG A 1 88 ? 14.883 11.412 5.908 1.00 94.94 88 ARG A N 1
ATOM 661 C CA . ARG A 1 88 ? 15.046 12.230 7.128 1.00 94.94 88 ARG A CA 1
ATOM 662 C C . ARG A 1 88 ? 14.550 11.536 8.405 1.00 94.94 88 ARG A C 1
ATOM 664 O O . ARG A 1 88 ? 14.192 12.223 9.355 1.00 94.94 88 ARG A O 1
ATOM 671 N N . GLY A 1 89 ? 14.504 10.205 8.411 1.00 94.56 89 GLY A N 1
ATOM 672 C CA . GLY A 1 89 ? 13.983 9.412 9.531 1.00 94.56 89 GLY A CA 1
ATOM 673 C C . GLY A 1 89 ? 12.600 8.848 9.225 1.00 94.56 89 GLY A C 1
ATOM 674 O O . GLY A 1 89 ? 11.577 9.355 9.683 1.00 94.56 89 GLY A O 1
ATOM 675 N N . TRP A 1 90 ? 12.556 7.823 8.367 1.00 97.62 90 TRP A N 1
ATOM 676 C CA . TRP A 1 90 ? 11.303 7.171 7.985 1.00 97.62 90 TRP A CA 1
ATOM 677 C C . TRP A 1 90 ? 10.599 6.521 9.179 1.00 97.62 90 TRP A C 1
ATOM 679 O O . TRP A 1 90 ? 9.385 6.667 9.302 1.00 97.62 90 TRP A O 1
ATOM 689 N N . ALA A 1 91 ? 11.348 5.831 10.044 1.00 97.19 91 ALA A N 1
ATOM 690 C CA . ALA A 1 91 ? 10.789 5.079 11.164 1.00 97.19 91 ALA A CA 1
ATOM 691 C C . ALA A 1 91 ? 10.034 6.004 12.127 1.00 97.19 91 ALA A C 1
ATOM 693 O O . ALA A 1 91 ? 8.867 5.763 12.418 1.00 97.19 91 ALA A O 1
ATOM 694 N N . GLU A 1 92 ? 10.640 7.130 12.505 1.00 97.75 92 GLU A N 1
ATOM 695 C CA . GLU A 1 92 ? 10.052 8.118 13.412 1.00 97.75 92 GLU A CA 1
ATOM 696 C C . GLU A 1 92 ? 8.842 8.834 12.792 1.00 97.75 92 GLU A C 1
ATOM 698 O O . GLU A 1 92 ? 7.959 9.328 13.495 1.00 97.75 92 GLU A O 1
ATOM 703 N N . ILE A 1 93 ? 8.794 8.961 11.463 1.00 97.75 93 ILE A N 1
ATOM 704 C CA . ILE A 1 93 ? 7.628 9.517 10.765 1.00 97.75 93 ILE A CA 1
ATOM 705 C C . ILE A 1 93 ? 6.498 8.486 10.717 1.00 97.75 93 ILE A C 1
ATOM 707 O O . ILE A 1 93 ? 5.362 8.831 11.038 1.00 97.75 93 ILE A O 1
ATOM 711 N N . ALA A 1 94 ? 6.797 7.245 10.333 1.00 97.94 94 ALA A N 1
ATOM 712 C CA . ALA A 1 94 ? 5.815 6.170 10.248 1.00 97.94 94 ALA A CA 1
ATOM 713 C C . ALA A 1 94 ? 5.206 5.859 11.623 1.00 97.94 94 ALA A C 1
ATOM 715 O O . ALA A 1 94 ? 3.987 5.773 11.735 1.00 97.94 94 ALA A O 1
ATOM 716 N N . GLU A 1 95 ? 6.024 5.790 12.675 1.00 98.12 95 GLU A N 1
ATOM 717 C CA . GLU A 1 95 ? 5.571 5.603 14.056 1.00 98.12 95 GLU A CA 1
ATOM 718 C C . GLU A 1 95 ? 4.606 6.711 14.491 1.00 98.12 95 GLU A C 1
ATOM 720 O O . GLU A 1 95 ? 3.493 6.422 14.922 1.00 98.12 95 GLU A O 1
ATOM 725 N N . ARG A 1 96 ? 4.963 7.986 14.283 1.00 98.19 96 ARG A N 1
ATOM 726 C CA . ARG A 1 96 ? 4.060 9.108 14.594 1.00 98.19 96 ARG A CA 1
ATOM 727 C C . ARG A 1 96 ? 2.743 9.034 13.823 1.00 98.19 96 ARG A C 1
ATOM 729 O O . ARG A 1 96 ? 1.702 9.376 14.375 1.00 98.19 96 ARG A O 1
ATOM 736 N N . GLN A 1 97 ? 2.768 8.594 12.565 1.00 98.06 97 GLN A N 1
ATOM 737 C CA . GLN A 1 97 ? 1.551 8.407 11.772 1.00 98.06 97 GLN A CA 1
ATOM 738 C C . GLN A 1 97 ? 0.674 7.283 12.338 1.00 98.06 97 GLN A C 1
ATOM 740 O O . GLN A 1 97 ? -0.539 7.454 12.421 1.00 98.06 97 GLN A O 1
ATOM 745 N N . LEU A 1 98 ? 1.261 6.166 12.772 1.00 98.19 98 LEU A N 1
ATOM 746 C CA . LEU A 1 98 ? 0.517 5.067 13.395 1.00 98.19 98 LEU A CA 1
ATOM 747 C C . LEU A 1 98 ? -0.044 5.460 14.776 1.00 98.19 98 LEU A C 1
ATOM 749 O O . LEU A 1 98 ? -1.201 5.158 15.069 1.00 98.19 98 LEU A O 1
ATOM 753 N N . GLN A 1 99 ? 0.712 6.215 15.579 1.00 98.25 99 GLN A N 1
ATOM 754 C CA . GLN A 1 99 ? 0.242 6.781 16.852 1.00 98.25 99 GLN A CA 1
ATOM 755 C C . GLN A 1 99 ? -0.943 7.739 16.650 1.00 98.25 99 GLN A C 1
ATOM 757 O O . GLN A 1 99 ? -1.934 7.658 17.370 1.00 98.25 99 GLN A O 1
ATOM 762 N N . GLN A 1 100 ? -0.897 8.611 15.634 1.00 97.31 100 GLN A N 1
ATOM 763 C CA . GLN A 1 100 ? -2.014 9.505 15.278 1.00 97.31 100 GLN A CA 1
ATOM 764 C C . GLN A 1 100 ? -3.279 8.749 14.847 1.00 97.31 100 GLN A C 1
ATOM 766 O O . GLN A 1 100 ? -4.391 9.261 14.987 1.00 97.31 100 GLN A O 1
ATOM 771 N N . LEU A 1 101 ? -3.115 7.539 14.312 1.00 96.62 101 LEU A N 1
ATOM 772 C CA . LEU A 1 101 ? -4.219 6.650 13.961 1.00 96.62 101 LEU A CA 1
ATOM 773 C C . LEU A 1 101 ? -4.737 5.848 15.166 1.00 96.62 101 LEU A C 1
ATOM 775 O O . LEU A 1 101 ? -5.860 5.349 15.093 1.00 96.62 101 LEU A O 1
ATOM 779 N N . GLY A 1 102 ? -3.971 5.778 16.261 1.00 97.31 102 GLY A N 1
ATOM 780 C CA . GLY A 1 102 ? -4.308 5.045 17.483 1.00 97.31 102 GLY A CA 1
ATOM 781 C C . GLY A 1 102 ? -4.011 3.544 17.416 1.00 97.31 102 GLY A C 1
ATOM 782 O O . GLY A 1 102 ? -4.703 2.773 18.071 1.00 97.31 102 GLY A O 1
ATOM 783 N N . ILE A 1 103 ? -3.036 3.129 16.598 1.00 96.00 103 ILE A N 1
ATOM 784 C CA . ILE A 1 103 ? -2.753 1.711 16.289 1.00 96.00 103 ILE A CA 1
ATOM 785 C C . ILE A 1 103 ? -1.290 1.294 16.539 1.00 96.00 103 ILE A C 1
ATOM 787 O O . ILE A 1 103 ? -0.813 0.339 15.923 1.00 96.00 103 ILE A O 1
ATOM 791 N N . TRP A 1 104 ? -0.568 2.023 17.395 1.00 94.00 104 TRP A N 1
ATOM 792 C CA . TRP A 1 104 ? 0.828 1.766 17.774 1.00 94.00 104 TRP A CA 1
ATOM 793 C C . TRP A 1 104 ? 1.048 2.002 19.262 1.00 94.00 104 TRP A C 1
ATOM 795 O O . TRP A 1 104 ? 0.490 3.005 19.765 1.00 94.00 104 TRP A O 1
#

Radius of gyration: 15.21 Å; chains: 1; bounding box: 38×27×39 Å

pLDDT: mean 94.96, std 4.29, range [75.94, 98.56]

Sequence (104 aa):
MNFCPLIWMKASGANLTPDKVRVVEMMAVDAACQKHLRRVIELLEPEHLIGVGAYAEKQMMQAQDALGVQARVAKILHPSPASPAANRGWAEIAERQLQQLGIW